Protein AF-A0A368F104-F1 (afdb_monomer)

Secondary structure (DSSP, 8-state):
--------GGGS-HHHHHH----HHHHHHHHHHHHT-PPPPPTTS-HHHHHHIIIIIT-SSGGGSPPHHHHHHHHHHHHS----------

Organism: Ancylostoma caninum (NCBI:txid29170)

Radius of gyration: 16.1 Å; Cα contacts (8 Å, |Δi|>4): 47; chains: 1; bounding box: 32×35×39 Å

Foldseek 3Di:
DPPPDPDPLVLFDPCCNPVVDDDPVRVVSSVCLLVPVDDDDPPPDDPVVVCCCSPAQSDNDPVSHDDPVVVQVVVCVVPVDNDDPPDPDD

pLDDT: mean 79.79, std 14.16, range [35.03, 93.44]

Structure (mmCIF, N/CA/C/O backbone):
data_AF-A0A368F104-F1
#
_entry.id   AF-A0A368F104-F1
#
loop_
_atom_site.group_PDB
_atom_site.id
_atom_site.type_symbol
_atom_site.label_atom_id
_atom_site.label_alt_id
_atom_site.label_comp_id
_atom_site.label_asym_id
_atom_site.label_entity_id
_atom_site.label_seq_id
_atom_site.pdbx_PDB_ins_code
_atom_site.Cartn_x
_atom_site.Cartn_y
_atom_site.Cartn_z
_atom_site.occupancy
_atom_site.B_iso_or_equiv
_atom_site.auth_seq_id
_atom_site.auth_comp_id
_atom_site.auth_asym_id
_atom_site.auth_atom_id
_atom_site.pdbx_PDB_model_num
ATOM 1 N N . MET A 1 1 ? 20.095 21.234 -11.918 1.00 38.28 1 MET A N 1
ATOM 2 C CA . MET A 1 1 ? 20.282 19.956 -11.195 1.00 38.28 1 MET A CA 1
ATOM 3 C C . MET A 1 1 ? 19.011 19.138 -11.403 1.00 38.28 1 MET A C 1
ATOM 5 O O . MET A 1 1 ? 17.953 19.609 -11.008 1.00 38.28 1 MET A O 1
ATOM 9 N N . LYS A 1 2 ? 19.042 18.022 -12.152 1.00 43.66 2 LYS A N 1
ATOM 10 C CA . LYS A 1 2 ? 17.825 17.215 -12.373 1.00 43.66 2 LYS A CA 1
ATOM 11 C C . LYS A 1 2 ? 17.388 16.678 -11.011 1.00 43.66 2 LYS A C 1
ATOM 13 O O . LYS A 1 2 ? 18.132 15.915 -10.406 1.00 43.66 2 LYS A O 1
ATOM 18 N N . SER A 1 3 ? 16.234 17.135 -10.527 1.00 42.69 3 SER A N 1
ATOM 19 C CA . SER A 1 3 ? 15.660 16.663 -9.269 1.00 42.69 3 SER A CA 1
ATOM 20 C C . SER A 1 3 ? 15.586 15.137 -9.306 1.00 42.69 3 SER A C 1
ATOM 22 O O . SER A 1 3 ? 15.143 14.568 -10.311 1.00 42.69 3 SER A O 1
ATOM 24 N N . ILE A 1 4 ? 16.081 14.476 -8.258 1.00 49.75 4 ILE A N 1
ATOM 25 C CA . ILE A 1 4 ? 15.978 13.025 -8.114 1.00 49.75 4 ILE A CA 1
ATOM 26 C C . ILE A 1 4 ? 14.483 12.724 -8.058 1.00 49.75 4 ILE A C 1
ATOM 28 O O . ILE A 1 4 ? 13.820 12.973 -7.053 1.00 49.75 4 ILE A O 1
ATOM 32 N N . LYS A 1 5 ? 13.926 12.250 -9.178 1.00 58.84 5 LYS A N 1
ATOM 33 C CA . LYS A 1 5 ? 12.527 11.832 -9.235 1.00 58.84 5 LYS A CA 1
ATOM 34 C C . LYS A 1 5 ? 12.346 10.760 -8.168 1.00 58.84 5 LYS A C 1
ATOM 36 O O . LYS A 1 5 ? 12.999 9.723 -8.227 1.00 58.84 5 LYS A O 1
ATOM 41 N N . LYS A 1 6 ? 11.490 11.042 -7.186 1.00 62.16 6 LYS A N 1
ATOM 42 C CA . LYS A 1 6 ? 11.173 10.161 -6.059 1.00 62.16 6 LYS A CA 1
ATOM 43 C C . LYS A 1 6 ? 10.794 8.776 -6.594 1.00 62.16 6 LYS A C 1
ATOM 45 O O . LYS A 1 6 ? 9.722 8.607 -7.171 1.00 62.16 6 LYS A O 1
ATOM 50 N N . LEU A 1 7 ? 11.700 7.808 -6.460 1.00 66.44 7 LEU A N 1
ATOM 51 C CA . LEU A 1 7 ? 11.495 6.456 -6.972 1.00 66.44 7 LEU A CA 1
ATOM 52 C C . LEU A 1 7 ? 10.495 5.709 -6.090 1.00 66.44 7 LEU A C 1
ATOM 54 O O . LEU A 1 7 ? 10.530 5.783 -4.861 1.00 66.44 7 LEU A O 1
ATOM 58 N N . THR A 1 8 ? 9.597 4.958 -6.719 1.00 69.38 8 THR A N 1
ATOM 59 C CA . THR A 1 8 ? 8.567 4.171 -6.038 1.00 69.38 8 THR A CA 1
ATOM 60 C C . THR A 1 8 ? 9.116 2.813 -5.605 1.00 69.38 8 THR A C 1
ATOM 62 O O . THR A 1 8 ? 8.638 1.786 -6.077 1.00 69.38 8 THR A O 1
ATOM 65 N N . ILE A 1 9 ? 10.095 2.806 -4.692 1.00 71.81 9 ILE A N 1
ATOM 66 C CA . ILE A 1 9 ? 10.867 1.620 -4.252 1.00 71.81 9 ILE A CA 1
ATOM 67 C C . ILE A 1 9 ? 9.978 0.389 -3.987 1.00 71.81 9 ILE A C 1
ATOM 69 O O . ILE A 1 9 ? 10.306 -0.720 -4.384 1.00 71.81 9 ILE A O 1
ATOM 73 N N . ARG A 1 10 ? 8.801 0.584 -3.381 1.00 66.81 10 ARG A N 1
ATOM 74 C CA . ARG A 1 10 ? 7.855 -0.495 -3.027 1.00 66.81 10 ARG A CA 1
ATOM 75 C C . ARG A 1 10 ? 7.194 -1.211 -4.213 1.00 66.81 10 ARG A C 1
ATOM 77 O O . ARG A 1 10 ? 6.568 -2.243 -4.009 1.00 66.81 10 ARG A O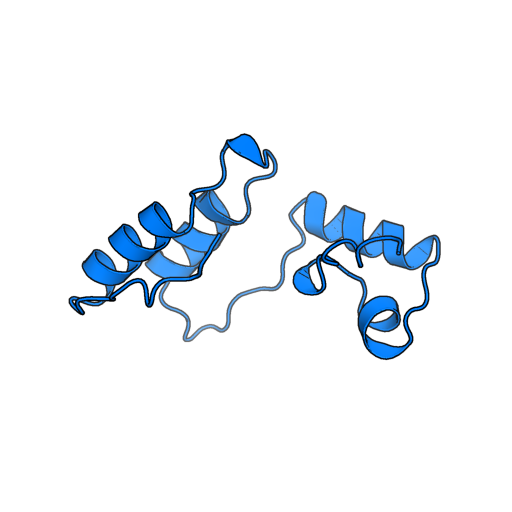 1
ATOM 84 N N . TRP A 1 11 ? 7.286 -0.647 -5.412 1.00 74.69 11 TRP A N 1
ATOM 85 C CA . TRP A 1 11 ? 6.705 -1.189 -6.646 1.00 74.69 11 TRP A CA 1
ATOM 86 C C . TRP A 1 11 ? 7.772 -1.725 -7.597 1.00 74.69 11 TRP A C 1
ATOM 88 O O . TRP A 1 11 ? 7.441 -2.200 -8.677 1.00 74.69 11 TRP A O 1
ATOM 98 N N . MET A 1 12 ? 9.041 -1.612 -7.208 1.00 82.69 12 MET A N 1
ATOM 99 C CA . MET A 1 12 ? 10.172 -2.027 -8.019 1.00 82.69 12 MET A CA 1
ATOM 100 C C . MET A 1 12 ? 10.487 -3.495 -7.759 1.00 82.69 12 MET A C 1
ATOM 102 O O . MET A 1 12 ? 10.245 -4.021 -6.671 1.00 82.69 12 MET A O 1
ATOM 106 N N . ALA A 1 13 ? 11.031 -4.143 -8.781 1.00 85.06 13 ALA A N 1
ATOM 107 C CA . ALA A 1 13 ? 11.547 -5.493 -8.670 1.00 85.06 13 ALA A CA 1
ATOM 108 C C . ALA A 1 13 ? 12.741 -5.530 -7.697 1.00 85.06 13 ALA A C 1
ATOM 110 O O . ALA A 1 13 ? 13.457 -4.527 -7.580 1.00 85.06 13 ALA A O 1
ATOM 111 N N . PRO A 1 14 ? 12.967 -6.645 -6.984 1.00 85.69 14 PRO A N 1
ATOM 112 C CA . PRO A 1 14 ? 14.033 -6.744 -5.987 1.00 85.69 14 PRO A CA 1
ATOM 113 C C . PRO A 1 14 ? 15.415 -6.420 -6.571 1.00 85.69 14 PRO A C 1
ATOM 115 O O . PRO A 1 14 ? 16.167 -5.663 -5.961 1.00 85.69 14 PRO A O 1
ATOM 118 N N . GLU A 1 15 ? 15.709 -6.863 -7.795 1.00 86.25 15 GLU A N 1
ATOM 119 C CA . GLU A 1 15 ? 16.963 -6.558 -8.490 1.00 86.25 15 GLU A CA 1
ATOM 120 C C . GLU A 1 15 ? 17.131 -5.061 -8.800 1.00 86.25 15 GLU A C 1
ATOM 122 O O . GLU A 1 15 ? 18.248 -4.541 -8.841 1.00 86.2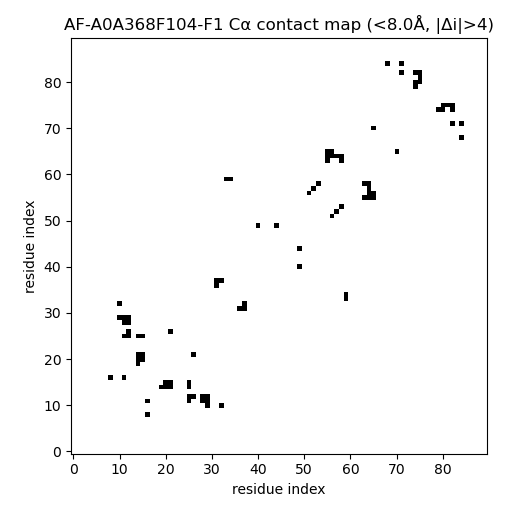5 15 GLU A O 1
ATOM 127 N N . THR A 1 16 ? 16.022 -4.344 -8.994 1.00 89.12 16 THR A N 1
ATOM 128 C CA . THR A 1 16 ? 16.030 -2.896 -9.214 1.00 89.12 16 THR A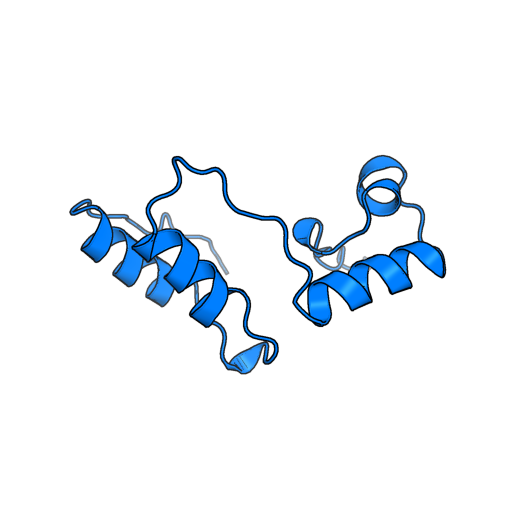 CA 1
ATOM 129 C C . THR A 1 16 ? 16.261 -2.141 -7.911 1.00 89.12 16 THR A C 1
ATOM 131 O O . THR A 1 16 ? 16.910 -1.100 -7.924 1.00 89.12 16 THR A O 1
ATOM 134 N N . VAL A 1 17 ? 15.771 -2.654 -6.783 1.00 85.56 17 VAL A N 1
ATOM 135 C CA . VAL A 1 17 ? 16.014 -2.046 -5.466 1.00 85.56 17 VAL A CA 1
ATOM 136 C C . VAL A 1 17 ? 17.4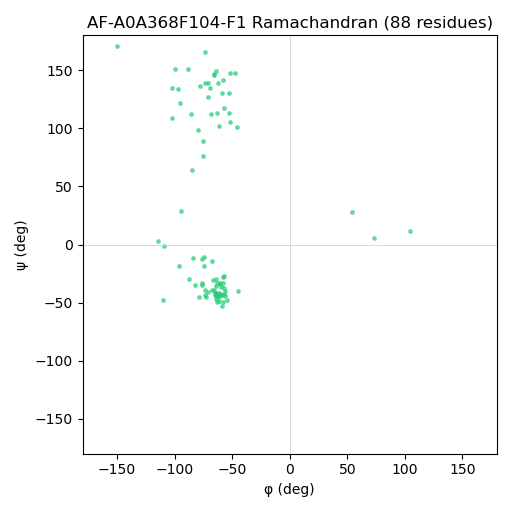48 -2.294 -5.002 1.00 85.56 17 VAL A C 1
ATOM 138 O O . VAL A 1 17 ? 18.093 -1.376 -4.504 1.00 85.56 17 VAL A O 1
ATOM 141 N N . GLU A 1 18 ? 17.950 -3.512 -5.181 1.00 85.38 18 GLU A N 1
ATOM 142 C CA . GLU A 1 18 ? 19.259 -3.936 -4.679 1.00 85.38 18 GLU A CA 1
ATOM 143 C C . GLU A 1 18 ? 20.415 -3.448 -5.559 1.00 85.38 18 GLU A C 1
ATOM 145 O O . GLU A 1 18 ? 21.414 -2.942 -5.054 1.00 85.38 18 GLU A O 1
ATOM 150 N N . MET A 1 19 ? 20.278 -3.573 -6.882 1.00 88.62 19 MET A N 1
ATOM 151 C CA . MET A 1 19 ? 21.372 -3.327 -7.830 1.00 88.62 19 MET A CA 1
ATOM 152 C C . MET A 1 19 ? 21.116 -2.128 -8.746 1.00 88.62 19 MET A C 1
ATOM 154 O O . MET A 1 19 ? 21.901 -1.879 -9.660 1.00 88.62 19 MET A O 1
ATOM 158 N N . PHE A 1 20 ? 19.999 -1.412 -8.559 1.00 85.50 20 PHE A N 1
ATOM 159 C CA . PHE A 1 20 ? 19.582 -0.311 -9.435 1.00 85.50 20 PHE A CA 1
ATOM 160 C C . PHE A 1 20 ? 19.490 -0.705 -10.922 1.00 85.50 20 PHE A C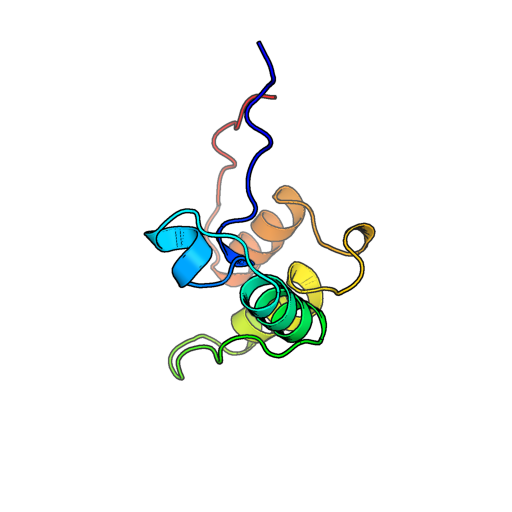 1
ATOM 162 O O . PHE A 1 20 ? 19.655 0.120 -11.823 1.00 85.50 20 PHE A O 1
ATOM 169 N N . ARG A 1 21 ? 19.220 -1.991 -11.189 1.00 87.19 21 ARG A N 1
ATOM 170 C CA . ARG A 1 21 ? 19.149 -2.558 -12.537 1.00 87.19 21 ARG A CA 1
ATOM 171 C C . ARG A 1 21 ? 17.707 -2.587 -13.032 1.00 87.19 21 ARG A C 1
ATOM 173 O O . ARG A 1 21 ? 16.843 -3.232 -12.442 1.00 87.19 21 ARG A O 1
ATOM 180 N N . PHE A 1 22 ? 17.476 -1.926 -14.161 1.00 89.12 22 PHE A N 1
ATOM 181 C CA . PHE A 1 22 ? 16.205 -1.938 -14.879 1.00 89.12 22 PHE A CA 1
ATOM 182 C C . PHE A 1 22 ? 16.315 -2.869 -16.085 1.00 89.12 22 PHE A C 1
ATOM 184 O O . PHE A 1 22 ? 17.311 -2.846 -16.810 1.00 89.12 22 PHE A O 1
ATOM 191 N N . SER A 1 23 ? 15.310 -3.712 -16.292 1.00 92.06 23 SER A N 1
ATOM 192 C CA . SER A 1 23 ? 15.246 -4.649 -17.412 1.00 92.06 23 SER A CA 1
ATOM 193 C C . SER A 1 23 ? 13.796 -4.918 -17.818 1.00 92.06 23 SER A C 1
ATOM 195 O O . SER A 1 23 ? 12.863 -4.620 -17.078 1.00 92.06 23 SER A O 1
ATOM 197 N N . GLN A 1 24 ? 13.589 -5.599 -18.947 1.00 93.44 24 GLN A N 1
ATOM 198 C CA . GLN A 1 24 ? 12.244 -6.066 -19.313 1.00 93.44 24 GLN A CA 1
ATOM 199 C C . GLN A 1 24 ? 11.616 -6.962 -18.227 1.00 93.44 24 GLN A C 1
ATOM 201 O O . GLN A 1 24 ? 10.397 -7.020 -18.098 1.00 93.44 24 GLN A O 1
ATOM 206 N N . LYS A 1 25 ? 12.424 -7.659 -17.413 1.00 90.38 25 LYS A N 1
ATOM 207 C CA . LYS A 1 25 ? 11.921 -8.503 -16.320 1.00 90.38 25 LYS A CA 1
ATOM 208 C C . LYS A 1 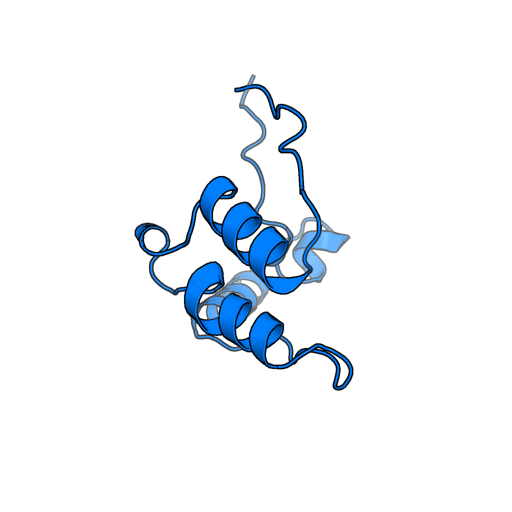25 ? 11.458 -7.682 -15.113 1.00 90.38 25 LYS A C 1
ATOM 210 O O . LYS A 1 25 ? 10.431 -8.029 -14.531 1.00 90.38 25 LYS A O 1
ATOM 215 N N . SER A 1 26 ? 12.115 -6.557 -14.813 1.00 88.81 26 SER A N 1
ATOM 216 C CA . SER A 1 26 ? 11.651 -5.647 -13.757 1.00 88.81 26 SER A CA 1
ATOM 217 C C . SER A 1 26 ? 10.320 -4.977 -14.122 1.00 88.81 26 SER A C 1
ATOM 219 O O . SER A 1 26 ? 9.485 -4.712 -13.251 1.00 88.81 26 SER A O 1
ATOM 221 N N . ASP A 1 27 ? 10.078 -4.762 -15.418 1.00 88.62 27 ASP A N 1
ATOM 222 C CA . ASP A 1 27 ? 8.799 -4.250 -15.919 1.00 88.62 27 ASP A CA 1
ATOM 223 C C . ASP A 1 27 ? 7.682 -5.296 -15.796 1.00 88.62 27 ASP A C 1
ATOM 225 O O . ASP A 1 27 ? 6.575 -4.968 -15.365 1.00 88.62 27 ASP A O 1
ATOM 229 N N . VAL A 1 28 ? 7.975 -6.570 -16.092 1.00 87.44 28 VAL A N 1
ATOM 230 C CA . VAL A 1 28 ? 7.037 -7.688 -15.873 1.00 87.44 28 VAL A CA 1
ATOM 231 C C . VAL A 1 28 ? 6.666 -7.817 -14.393 1.00 87.44 28 VAL A C 1
ATOM 233 O O . VAL A 1 28 ? 5.485 -7.977 -14.078 1.00 87.44 28 VAL A O 1
ATOM 236 N N . TYR A 1 29 ? 7.633 -7.681 -13.480 1.00 86.75 29 TYR A N 1
ATOM 237 C CA . TYR A 1 29 ? 7.363 -7.663 -12.038 1.00 86.75 29 TYR A CA 1
ATOM 238 C C . TYR A 1 29 ? 6.402 -6.524 -11.668 1.00 86.75 29 TYR A C 1
ATOM 240 O O . TYR A 1 29 ? 5.343 -6.756 -11.082 1.00 86.75 29 TYR A O 1
ATOM 248 N N . SER A 1 30 ? 6.723 -5.295 -12.086 1.00 84.44 30 SER A N 1
ATOM 249 C CA . SER A 1 30 ? 5.909 -4.104 -11.805 1.00 84.44 30 SER A CA 1
ATOM 250 C C . SER A 1 30 ? 4.493 -4.222 -12.394 1.00 84.44 30 SER A C 1
ATOM 252 O O . SER A 1 30 ? 3.514 -3.771 -11.790 1.00 84.44 30 SER A O 1
ATOM 254 N N . TYR A 1 31 ? 4.358 -4.876 -13.553 1.00 86.19 31 TYR A N 1
ATOM 255 C CA . TYR A 1 31 ? 3.071 -5.192 -14.170 1.00 86.19 31 TYR A CA 1
ATOM 256 C C . TYR A 1 31 ? 2.242 -6.173 -13.329 1.00 86.19 31 TYR A C 1
ATOM 258 O O . TYR A 1 31 ? 1.040 -5.952 -13.162 1.00 86.19 31 TYR A O 1
ATOM 266 N N . GLY A 1 32 ? 2.866 -7.207 -12.755 1.00 84.00 32 GLY A N 1
ATOM 267 C CA . GLY A 1 32 ? 2.219 -8.139 -11.825 1.00 84.00 32 GLY A CA 1
ATOM 268 C C . GLY A 1 32 ? 1.638 -7.419 -10.606 1.00 84.00 32 GLY A C 1
ATOM 269 O O . GLY A 1 32 ? 0.441 -7.547 -10.320 1.00 84.00 32 GLY A O 1
ATOM 270 N N . ILE A 1 33 ? 2.436 -6.556 -9.964 1.00 82.50 33 ILE A N 1
ATOM 271 C CA . ILE A 1 33 ? 1.962 -5.748 -8.830 1.00 82.50 33 ILE A CA 1
ATOM 272 C C . ILE A 1 33 ? 0.794 -4.843 -9.264 1.00 82.50 33 ILE A C 1
ATOM 274 O O . ILE A 1 33 ? -0.239 -4.797 -8.594 1.00 82.50 33 ILE A O 1
ATOM 278 N N . ARG A 1 34 ? 0.887 -4.187 -10.433 1.00 77.81 34 ARG A N 1
ATOM 279 C CA . ARG A 1 34 ? -0.204 -3.359 -10.991 1.00 77.81 34 ARG A CA 1
ATOM 280 C C . ARG A 1 34 ? -1.486 -4.157 -11.256 1.00 77.81 34 ARG A C 1
ATOM 282 O O . ARG A 1 34 ? -2.587 -3.615 -11.138 1.00 77.81 34 ARG A O 1
ATOM 289 N N . LYS A 1 35 ? -1.374 -5.431 -11.635 1.00 79.81 35 LYS A N 1
ATOM 290 C CA . LYS A 1 35 ? -2.526 -6.316 -11.864 1.00 79.81 35 LYS A CA 1
ATOM 291 C C . LYS A 1 35 ? -3.170 -6.816 -10.573 1.00 79.81 35 LYS A C 1
ATOM 293 O O . LYS A 1 35 ? -4.316 -7.266 -10.633 1.00 79.81 35 LYS A O 1
ATOM 298 N N . GLY A 1 36 ? -2.512 -6.637 -9.430 1.00 74.38 36 GLY A N 1
ATOM 299 C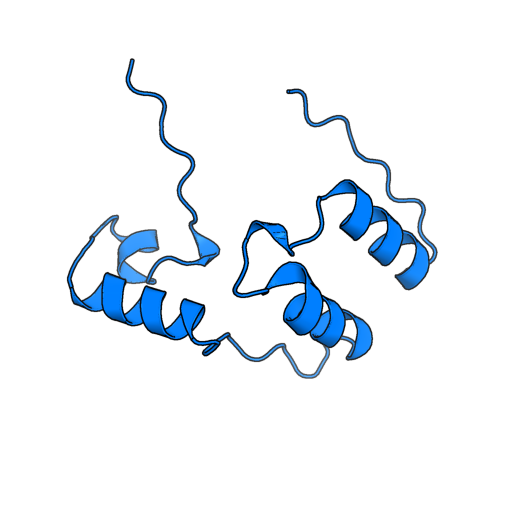 CA . GLY A 1 36 ? -3.009 -7.044 -8.117 1.00 74.38 36 GLY A CA 1
ATOM 300 C C . GLY A 1 36 ? -2.335 -8.299 -7.568 1.00 74.38 36 GLY A C 1
ATOM 301 O O . GLY A 1 36 ? -2.805 -8.834 -6.568 1.00 74.38 36 GLY A O 1
ATOM 302 N N . GLN A 1 37 ? -1.236 -8.767 -8.176 1.00 75.69 37 GLN A N 1
ATOM 303 C CA . GLN A 1 37 ? -0.358 -9.756 -7.544 1.00 75.69 37 GLN A CA 1
ATOM 304 C C . GLN A 1 37 ? 0.469 -9.052 -6.467 1.00 75.69 37 GLN A C 1
ATOM 306 O O . GLN A 1 37 ? 1.623 -8.694 -6.670 1.00 75.69 37 GLN A O 1
ATOM 311 N N . VAL A 1 38 ? -0.168 -8.776 -5.335 1.00 76.12 38 VAL A N 1
ATOM 312 C CA . VAL A 1 38 ? 0.455 -8.170 -4.157 1.00 76.12 38 VAL A CA 1
ATOM 313 C C . VAL A 1 38 ? 0.790 -9.249 -3.134 1.00 76.12 38 VAL A C 1
ATOM 315 O O . VAL A 1 38 ? 0.102 -10.267 -3.044 1.00 76.12 38 VAL A O 1
ATOM 318 N N . ASN A 1 39 ? 1.833 -9.016 -2.337 1.00 72.88 39 ASN A N 1
ATOM 319 C CA . ASN A 1 39 ? 2.216 -9.937 -1.273 1.00 72.88 39 ASN A CA 1
ATOM 320 C C . ASN A 1 39 ? 1.060 -10.158 -0.291 1.00 72.88 39 ASN A C 1
ATOM 322 O O . ASN A 1 39 ? 0.319 -9.237 0.069 1.00 72.88 39 ASN A O 1
ATOM 326 N N . THR A 1 40 ? 0.925 -11.394 0.176 1.00 80.81 40 THR A N 1
ATOM 327 C CA . THR A 1 40 ? -0.028 -11.736 1.227 1.00 80.81 40 THR A CA 1
ATOM 328 C C . THR A 1 40 ? 0.419 -11.119 2.546 1.00 80.81 40 THR A C 1
ATOM 330 O O . THR A 1 40 ? 1.586 -11.221 2.925 1.00 80.81 40 THR A O 1
ATOM 333 N N . PHE A 1 41 ? -0.512 -10.503 3.273 1.00 84.75 41 PHE A N 1
ATOM 334 C CA . PHE A 1 41 ? -0.229 -10.053 4.632 1.00 84.75 41 PHE A CA 1
ATOM 335 C C . PHE A 1 41 ? 0.025 -11.257 5.552 1.00 84.75 41 PHE A C 1
ATOM 337 O O . PHE A 1 41 ? -0.616 -12.296 5.372 1.00 84.75 41 PHE A O 1
ATOM 344 N N . PRO A 1 42 ? 0.919 -11.130 6.549 1.00 88.44 42 PRO A N 1
ATOM 345 C CA . PRO A 1 42 ? 1.079 -12.136 7.593 1.00 88.44 42 PRO A CA 1
ATOM 346 C C . PRO A 1 42 ? -0.258 -12.485 8.262 1.00 88.44 42 PRO A C 1
ATOM 348 O O . PRO A 1 42 ? -1.101 -11.612 8.454 1.00 88.44 42 PRO A O 1
ATOM 351 N N . ALA A 1 43 ? -0.430 -13.734 8.706 1.00 86.19 43 ALA A N 1
ATOM 352 C CA . ALA A 1 43 ? -1.678 -14.188 9.342 1.00 86.19 43 ALA A CA 1
ATOM 353 C C . ALA A 1 43 ? -2.063 -13.380 10.600 1.00 86.19 43 ALA A C 1
ATOM 355 O O . ALA A 1 43 ? -3.238 -13.231 10.918 1.00 86.19 43 ALA A O 1
ATOM 356 N N . LYS A 1 44 ? -1.063 -12.820 11.291 1.00 91.25 44 LYS A N 1
ATOM 357 C CA . LYS A 1 44 ? -1.229 -11.945 12.461 1.00 91.25 44 LYS A CA 1
ATOM 358 C C . LYS A 1 44 ? -1.722 -10.533 12.126 1.00 91.25 44 LYS A C 1
ATOM 360 O O . LYS A 1 44 ? -2.027 -9.767 13.035 1.00 91.25 44 LYS A O 1
ATOM 365 N N . THR A 1 45 ? -1.747 -10.147 10.851 1.00 89.00 45 THR A N 1
ATOM 366 C CA . THR A 1 45 ? -2.204 -8.817 10.450 1.00 89.00 45 THR A CA 1
ATOM 367 C C . THR A 1 45 ? -3.719 -8.721 10.632 1.00 89.00 45 THR A C 1
ATOM 369 O O . THR A 1 45 ? -4.450 -9.549 10.084 1.00 89.00 45 THR A O 1
ATOM 372 N N . PRO A 1 46 ? -4.225 -7.706 11.354 1.00 92.69 46 PRO A N 1
ATOM 373 C CA . PRO A 1 46 ? -5.658 -7.553 11.539 1.00 92.69 46 PRO A CA 1
ATOM 374 C C . PRO A 1 46 ? -6.403 -7.407 10.207 1.00 92.69 46 PRO A C 1
ATOM 376 O O . PRO A 1 46 ? -6.046 -6.568 9.377 1.00 92.69 46 PRO A O 1
ATOM 379 N N . LYS A 1 47 ? -7.470 -8.197 10.020 1.00 90.31 47 LYS A N 1
ATOM 380 C CA . LYS A 1 47 ? -8.213 -8.279 8.747 1.00 90.31 47 LYS A CA 1
ATOM 381 C C . LYS A 1 47 ? -8.698 -6.918 8.249 1.00 90.31 47 LYS A C 1
ATOM 383 O O . LYS A 1 47 ? -8.397 -6.558 7.121 1.00 90.31 47 LYS A O 1
ATOM 388 N N . LYS A 1 48 ? -9.313 -6.116 9.128 1.00 90.19 48 LYS A N 1
ATOM 389 C CA . LYS A 1 48 ? -9.807 -4.765 8.800 1.00 90.19 48 LYS A CA 1
ATOM 390 C C . LYS A 1 48 ? -8.717 -3.839 8.252 1.00 90.19 48 LYS A C 1
ATOM 392 O O . LYS A 1 48 ? -8.979 -3.036 7.364 1.00 90.19 48 LYS A O 1
ATOM 397 N N . LEU A 1 49 ? -7.496 -3.941 8.781 1.00 90.50 49 LEU A N 1
ATOM 398 C CA . LEU A 1 49 ? -6.363 -3.150 8.303 1.00 90.50 49 LEU A CA 1
ATOM 399 C C . LEU A 1 49 ? -5.883 -3.662 6.941 1.00 90.50 49 LEU A C 1
ATOM 401 O O . LEU A 1 49 ? -5.666 -2.868 6.030 1.00 90.50 49 LEU A O 1
ATOM 405 N N . ALA A 1 50 ? -5.747 -4.981 6.789 1.00 89.38 50 ALA A N 1
ATOM 406 C CA . ALA A 1 50 ? -5.345 -5.592 5.525 1.00 89.38 50 ALA A CA 1
ATOM 407 C C . ALA A 1 50 ? -6.347 -5.299 4.392 1.00 89.38 50 ALA A C 1
ATOM 409 O O . ALA A 1 50 ? -5.928 -4.998 3.277 1.00 89.38 50 ALA A O 1
ATOM 410 N N . GLU A 1 51 ? -7.647 -5.355 4.680 1.00 90.31 51 GLU A N 1
ATOM 411 C CA . GLU A 1 51 ? -8.736 -5.000 3.760 1.00 90.31 51 GLU A CA 1
ATOM 412 C C . GLU A 1 51 ? -8.662 -3.523 3.371 1.00 90.31 51 GLU A C 1
ATOM 414 O O . GLU A 1 51 ? -8.605 -3.211 2.187 1.00 90.31 51 GLU A O 1
ATOM 419 N N . TYR A 1 52 ? -8.528 -2.609 4.339 1.00 90.88 52 TYR A N 1
ATOM 420 C CA . TYR A 1 52 ? -8.390 -1.180 4.041 1.00 90.88 52 TYR A CA 1
ATOM 421 C C . TYR A 1 52 ? -7.196 -0.882 3.120 1.00 90.88 52 TYR A C 1
ATOM 423 O O . TYR A 1 52 ? -7.316 -0.109 2.166 1.00 90.88 52 TYR A O 1
ATOM 431 N N . VAL A 1 53 ? -6.044 -1.516 3.364 1.00 88.75 53 VAL A N 1
ATOM 432 C CA . VAL A 1 53 ? -4.864 -1.338 2.508 1.00 88.75 53 VAL A CA 1
ATOM 433 C C . VAL A 1 53 ? -5.130 -1.858 1.092 1.00 88.75 53 VAL A C 1
ATOM 435 O O . VAL A 1 53 ? -4.837 -1.147 0.130 1.00 88.75 53 VAL A O 1
ATOM 438 N N . LYS A 1 54 ? -5.707 -3.056 0.948 1.00 85.94 54 LYS A N 1
ATOM 439 C CA . LYS A 1 54 ? -5.996 -3.652 -0.367 1.00 85.94 54 LYS A CA 1
ATOM 440 C C . LYS A 1 54 ? -7.038 -2.859 -1.154 1.00 85.94 54 LYS A C 1
ATOM 442 O O . LYS A 1 54 ? -6.828 -2.614 -2.337 1.00 85.94 54 LYS A O 1
ATOM 447 N N . ASP A 1 55 ? -8.107 -2.431 -0.491 1.00 87.31 55 ASP A N 1
ATOM 448 C CA . ASP A 1 55 ? -9.284 -1.864 -1.152 1.00 87.31 55 ASP A CA 1
ATOM 449 C C . ASP A 1 55 ? -9.173 -0.356 -1.380 1.00 87.31 55 ASP A C 1
ATOM 451 O O . ASP A 1 55 ? -9.774 0.170 -2.313 1.00 87.31 55 ASP A O 1
ATOM 455 N N . LYS A 1 56 ? -8.443 0.366 -0.518 1.00 88.44 56 LYS A N 1
ATOM 456 C CA . LYS A 1 56 ? -8.316 1.831 -0.603 1.00 88.44 56 LYS A CA 1
ATOM 457 C C . LYS A 1 56 ? -6.924 2.274 -1.027 1.00 88.44 56 LYS A C 1
ATOM 459 O O . LYS A 1 56 ? -6.789 3.120 -1.905 1.00 88.44 56 LYS A O 1
ATOM 464 N N . MET A 1 57 ? -5.872 1.737 -0.410 1.00 86.38 57 MET A N 1
ATOM 465 C CA . MET A 1 57 ? -4.507 2.229 -0.651 1.00 86.38 57 MET A CA 1
ATOM 466 C C . MET A 1 57 ? -3.874 1.635 -1.914 1.00 86.38 57 MET A C 1
ATOM 468 O O . MET A 1 57 ? -3.117 2.320 -2.603 1.00 86.38 57 MET A O 1
ATOM 472 N N . TRP A 1 58 ? -4.178 0.377 -2.232 1.00 84.06 58 TRP A N 1
ATOM 473 C CA . TRP A 1 58 ? -3.675 -0.330 -3.414 1.00 84.06 58 TRP A CA 1
ATOM 474 C C . TRP A 1 58 ? -4.630 -0.262 -4.612 1.00 84.06 58 TRP A C 1
ATOM 476 O O . TRP A 1 58 ? -4.612 -1.137 -5.476 1.00 84.06 58 TRP A O 1
ATOM 486 N N . ASP A 1 59 ? -5.421 0.810 -4.706 1.00 83.38 59 ASP A N 1
ATOM 487 C CA . ASP A 1 59 ? -6.295 1.035 -5.854 1.00 83.38 59 ASP A CA 1
ATOM 488 C C . ASP A 1 59 ? -5.479 1.181 -7.159 1.00 83.38 59 ASP A C 1
ATOM 490 O O . ASP A 1 59 ? -4.411 1.822 -7.211 1.00 83.38 59 ASP A O 1
ATOM 494 N N . ARG A 1 60 ? -5.992 0.567 -8.233 1.00 78.44 60 ARG A N 1
ATOM 495 C CA . ARG A 1 60 ? -5.427 0.645 -9.589 1.00 78.44 60 ARG A CA 1
ATOM 496 C C . ARG A 1 60 ? -5.456 2.072 -10.128 1.00 78.44 60 ARG A C 1
ATOM 498 O O . ARG A 1 60 ? -4.553 2.434 -10.883 1.00 78.44 60 ARG A O 1
ATOM 505 N N . ASN A 1 61 ? -6.464 2.855 -9.754 1.00 79.50 61 ASN A N 1
ATOM 506 C CA . ASN A 1 61 ? -6.586 4.267 -10.072 1.00 79.50 61 ASN A CA 1
ATOM 507 C C . ASN A 1 61 ? -5.825 5.105 -9.024 1.00 79.50 61 ASN A C 1
ATOM 509 O O . ASN A 1 61 ? -6.258 5.181 -7.873 1.00 79.50 61 ASN A O 1
ATOM 513 N N . PRO A 1 62 ? -4.717 5.781 -9.391 1.00 79.88 62 PRO A N 1
ATOM 514 C CA . PRO A 1 62 ? -3.962 6.613 -8.457 1.00 79.88 62 PRO A CA 1
ATOM 515 C C . PRO A 1 62 ? -4.794 7.729 -7.822 1.00 79.88 62 PRO A C 1
ATOM 517 O O . PRO A 1 62 ? -4.574 8.048 -6.658 1.00 79.88 62 PRO A O 1
ATOM 520 N N . SER A 1 63 ? -5.759 8.286 -8.558 1.00 82.44 63 SER A N 1
ATOM 521 C CA . SER A 1 63 ? -6.622 9.373 -8.084 1.00 82.44 63 SER A CA 1
ATOM 522 C C . SER A 1 63 ? -7.690 8.912 -7.091 1.00 82.44 63 SER A C 1
ATOM 524 O O . SER A 1 63 ? -8.238 9.739 -6.373 1.00 82.44 63 SER A O 1
ATOM 526 N N . ALA A 1 64 ? -7.988 7.610 -7.038 1.00 85.06 64 ALA A N 1
ATOM 527 C CA . ALA A 1 64 ? -8.918 7.035 -6.065 1.00 85.06 64 ALA A CA 1
ATOM 528 C C . ALA A 1 64 ? -8.249 6.726 -4.714 1.00 85.06 64 ALA A C 1
ATOM 530 O O . ALA A 1 64 ? -8.935 6.445 -3.729 1.00 85.06 64 ALA A O 1
ATOM 531 N N . ARG A 1 65 ? -6.910 6.773 -4.652 1.00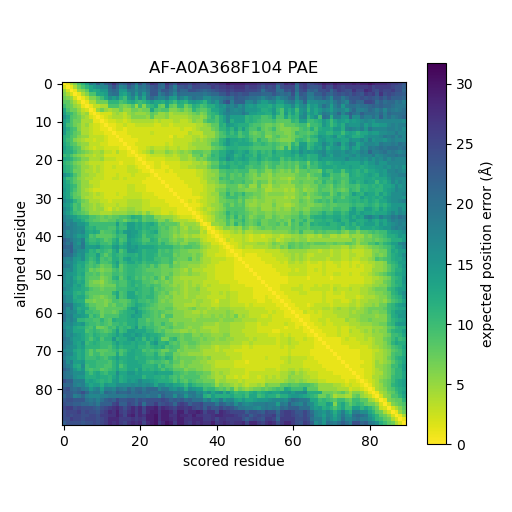 88.44 65 ARG A N 1
ATOM 532 C CA . ARG A 1 65 ? -6.160 6.471 -3.431 1.00 88.44 65 ARG A CA 1
ATOM 533 C C . ARG A 1 65 ? -6.355 7.584 -2.398 1.00 88.44 65 ARG A C 1
ATOM 535 O O . ARG A 1 65 ? -6.305 8.762 -2.755 1.00 88.44 65 ARG A O 1
ATOM 542 N N . PRO A 1 66 ? -6.516 7.240 -1.110 1.00 88.50 66 PRO A N 1
ATOM 543 C CA . PRO A 1 66 ? -6.615 8.233 -0.055 1.00 88.50 66 PRO A CA 1
ATOM 544 C C . PRO A 1 66 ? -5.300 9.005 0.092 1.00 88.50 66 PRO A C 1
ATOM 546 O O . PRO A 1 66 ? -4.208 8.455 -0.067 1.00 88.50 66 PRO A O 1
ATOM 549 N N . ASN A 1 67 ? -5.410 10.282 0.456 1.00 89.19 67 ASN A N 1
ATOM 550 C CA . ASN A 1 67 ? -4.265 11.061 0.917 1.00 89.19 67 ASN A CA 1
ATOM 551 C C . ASN A 1 67 ? -3.850 10.634 2.338 1.00 89.19 67 ASN A C 1
ATOM 553 O O . ASN A 1 67 ? -4.599 9.958 3.050 1.00 89.19 67 ASN A O 1
ATOM 557 N N . MET A 1 68 ? -2.657 11.052 2.769 1.00 85.31 68 MET A N 1
ATOM 558 C CA . MET A 1 68 ? -2.138 10.684 4.091 1.00 85.31 68 MET A CA 1
ATOM 559 C C . MET A 1 68 ? -3.046 11.146 5.233 1.00 85.31 68 MET A C 1
ATOM 561 O O . MET A 1 68 ? -3.238 10.390 6.178 1.00 85.31 68 MET A O 1
ATOM 565 N N . SER A 1 69 ? -3.679 12.315 5.120 1.00 87.19 69 SER A N 1
ATOM 566 C CA . SER A 1 69 ? -4.631 12.808 6.123 1.00 87.19 69 SER A CA 1
ATOM 567 C C . SER A 1 69 ? -5.805 11.842 6.321 1.00 87.19 69 SER A C 1
ATOM 569 O O . SER A 1 69 ? -6.160 11.509 7.447 1.00 87.19 69 SER A O 1
ATOM 571 N N . THR A 1 70 ? -6.363 11.312 5.230 1.00 87.19 70 THR A N 1
ATOM 572 C CA . THR A 1 70 ? -7.473 10.346 5.262 1.00 87.19 70 THR A CA 1
ATOM 573 C C . THR A 1 70 ? -7.038 9.008 5.862 1.00 87.19 70 THR A C 1
ATOM 575 O O . THR A 1 70 ? -7.782 8.397 6.631 1.00 87.19 70 THR A O 1
ATOM 578 N N . VAL A 1 71 ? -5.819 8.559 5.545 1.00 90.00 71 VAL A N 1
ATOM 579 C CA . VAL A 1 71 ? -5.240 7.338 6.128 1.00 90.00 71 VAL A CA 1
ATOM 580 C C . VAL A 1 71 ? -5.043 7.500 7.637 1.00 90.00 71 VAL A C 1
ATOM 582 O O . VAL A 1 71 ? -5.361 6.585 8.395 1.00 90.00 71 VAL A O 1
ATOM 585 N N . ILE A 1 72 ? -4.574 8.665 8.086 1.00 88.06 72 ILE A N 1
ATOM 586 C CA . ILE A 1 72 ? -4.368 8.969 9.508 1.00 88.06 72 ILE A CA 1
ATOM 587 C C . ILE A 1 72 ? -5.699 8.971 10.260 1.00 88.06 72 ILE A C 1
ATOM 589 O O . ILE A 1 72 ? -5.803 8.313 11.291 1.00 88.06 72 ILE A O 1
ATOM 593 N N . VAL A 1 73 ? -6.748 9.587 9.704 1.00 89.50 73 VAL A N 1
ATOM 594 C CA . VAL A 1 73 ? -8.103 9.537 10.285 1.00 89.50 73 VAL A CA 1
ATOM 595 C C . VAL A 1 73 ? -8.584 8.093 10.462 1.00 89.50 73 VAL A C 1
ATOM 597 O O . VAL A 1 73 ? -9.106 7.736 11.522 1.00 89.50 73 VAL A O 1
ATOM 600 N N . PHE A 1 74 ? -8.382 7.237 9.454 1.00 90.19 74 PHE A N 1
ATOM 601 C CA . PHE A 1 74 ? -8.712 5.815 9.562 1.00 90.19 74 PHE A CA 1
ATOM 602 C C . PHE A 1 74 ? -7.914 5.124 10.675 1.00 90.19 74 PHE A C 1
ATOM 604 O O . PHE A 1 74 ? -8.505 4.429 11.501 1.00 90.19 74 PHE A O 1
ATOM 611 N N . LEU A 1 75 ? -6.594 5.319 10.724 1.00 89.06 75 LEU A N 1
ATOM 612 C CA . LEU A 1 75 ? -5.725 4.676 11.712 1.00 89.06 75 LEU A CA 1
ATOM 613 C C . LEU A 1 75 ? -6.019 5.148 13.139 1.00 89.06 75 LEU A C 1
ATOM 615 O O . LEU A 1 75 ? -6.058 4.319 14.049 1.00 89.06 75 LEU A O 1
ATOM 619 N N . THR A 1 76 ? -6.299 6.434 13.340 1.00 89.31 76 THR A N 1
ATOM 620 C CA . THR A 1 76 ? -6.711 6.980 14.639 1.00 89.31 76 THR A CA 1
ATOM 621 C C . THR A 1 76 ? -8.022 6.362 15.099 1.00 89.31 76 THR A C 1
ATOM 623 O O . THR A 1 76 ? -8.107 5.870 16.222 1.00 89.31 76 THR A O 1
ATOM 626 N N . LYS A 1 77 ? -9.018 6.259 14.210 1.00 89.62 77 LYS A N 1
ATOM 627 C CA . LYS A 1 77 ? -10.277 5.572 14.528 1.00 89.62 77 LYS A CA 1
ATOM 628 C C . LYS A 1 77 ? -10.083 4.075 14.792 1.00 89.62 77 LYS A C 1
ATOM 630 O O . LYS A 1 77 ? -10.782 3.504 15.622 1.00 89.62 77 LYS A O 1
ATOM 635 N N . TYR A 1 78 ? -9.168 3.433 14.070 1.00 90.25 78 TYR A N 1
ATOM 636 C CA . TYR A 1 78 ? -8.917 1.999 14.180 1.00 90.25 78 TYR A CA 1
ATOM 637 C C . TYR A 1 78 ? -8.168 1.623 15.467 1.00 90.25 78 TYR A C 1
ATOM 639 O O . TYR A 1 78 ? -8.464 0.595 16.070 1.00 90.25 78 TYR A O 1
ATOM 647 N N . THR A 1 79 ? -7.201 2.445 15.875 1.00 88.56 79 THR A N 1
ATOM 648 C CA . THR A 1 79 ? -6.321 2.186 17.028 1.00 88.56 79 THR A CA 1
ATOM 649 C C . THR A 1 79 ? -6.780 2.854 18.321 1.00 88.56 79 THR A C 1
ATOM 651 O O . THR A 1 79 ? -6.332 2.456 19.391 1.00 88.56 79 THR A O 1
ATOM 654 N N . GLY A 1 80 ? -7.642 3.871 18.237 1.00 86.56 80 GLY A N 1
ATOM 655 C CA . GLY A 1 80 ? -8.013 4.715 19.375 1.00 86.56 80 GLY A CA 1
ATOM 656 C C . GLY A 1 80 ? -6.911 5.688 19.810 1.00 86.56 80 GLY A C 1
ATOM 657 O O . GLY A 1 80 ? -7.071 6.365 20.820 1.00 86.56 80 GLY A O 1
ATOM 658 N N . MET A 1 81 ? -5.801 5.769 19.067 1.00 83.12 81 MET A N 1
ATOM 659 C CA . MET A 1 81 ? -4.689 6.675 19.351 1.00 83.12 81 MET A CA 1
ATOM 660 C C . MET A 1 81 ? -4.805 7.953 18.520 1.00 83.12 81 MET A C 1
ATOM 662 O O . MET A 1 81 ? -5.000 7.898 17.301 1.00 83.12 81 MET A O 1
ATOM 666 N N . THR A 1 82 ? -4.613 9.108 19.153 1.00 78.12 82 THR A N 1
ATOM 667 C CA . THR A 1 82 ? -4.417 10.371 18.432 1.00 78.12 82 THR A CA 1
ATOM 668 C C . THR A 1 82 ? -3.074 10.308 17.712 1.00 78.12 82 THR A C 1
ATOM 670 O O . THR A 1 82 ? -2.026 10.241 18.351 1.00 78.12 82 THR A O 1
ATOM 673 N N . LEU A 1 83 ? -3.102 10.274 16.380 1.00 73.56 83 LEU A N 1
ATOM 674 C CA . LEU A 1 83 ? -1.902 10.275 15.552 1.00 73.56 83 LEU A CA 1
ATOM 675 C C . LEU A 1 83 ? -1.726 11.688 15.004 1.00 73.56 83 LEU A C 1
ATOM 677 O O . LEU A 1 83 ? -2.504 12.124 14.156 1.00 73.56 83 LEU A O 1
ATOM 681 N N . GLU A 1 84 ? -0.728 12.413 15.498 1.00 70.12 84 GLU A N 1
ATOM 682 C CA . GLU A 1 84 ? -0.412 13.730 14.955 1.00 70.12 84 GLU A CA 1
ATOM 683 C C . GLU A 1 84 ? 0.370 13.602 13.650 1.00 70.12 84 GLU A C 1
ATOM 685 O O . GLU A 1 84 ? 1.303 12.803 13.519 1.00 70.12 84 GLU A O 1
ATOM 690 N N . VAL A 1 85 ? -0.009 14.420 12.667 1.00 61.84 85 VAL A N 1
ATOM 691 C CA . VAL A 1 85 ? 0.790 14.611 11.461 1.00 61.84 85 VAL A CA 1
ATOM 692 C C . VAL A 1 85 ? 1.952 15.505 11.872 1.00 61.84 85 VAL A C 1
ATOM 694 O O . VAL A 1 85 ? 1.833 16.725 11.822 1.00 61.84 85 VAL A O 1
ATOM 697 N N . ALA A 1 86 ? 3.062 14.923 12.333 1.00 52.06 86 ALA A N 1
ATOM 698 C CA . ALA A 1 86 ? 4.299 15.685 12.461 1.00 52.06 86 ALA A CA 1
ATOM 699 C C . ALA A 1 86 ? 4.551 16.332 11.093 1.00 52.06 86 ALA A C 1
ATOM 701 O O . ALA A 1 86 ? 4.692 15.619 10.099 1.00 52.06 86 ALA A O 1
ATOM 702 N N . ALA A 1 87 ? 4.457 17.663 11.053 1.00 44.50 87 ALA A N 1
ATOM 703 C CA . ALA A 1 87 ? 4.402 18.475 9.850 1.00 44.50 87 ALA A CA 1
ATOM 704 C C . ALA A 1 87 ? 5.468 18.033 8.839 1.00 44.50 87 ALA A C 1
ATOM 706 O O . ALA A 1 87 ? 6.650 18.343 8.974 1.00 44.50 87 ALA A O 1
ATOM 707 N N . LEU A 1 88 ? 5.048 17.280 7.824 1.00 43.16 88 LEU A N 1
ATOM 708 C CA . LEU A 1 88 ? 5.860 17.068 6.642 1.00 43.16 88 LEU A CA 1
ATOM 709 C C . LEU A 1 88 ? 5.670 18.328 5.813 1.00 43.16 88 LEU A C 1
ATOM 711 O O . LEU A 1 88 ? 4.632 18.499 5.176 1.00 43.16 88 LEU A O 1
ATOM 715 N N . GLY A 1 89 ? 6.648 19.225 5.947 1.00 42.75 89 GLY A N 1
ATOM 716 C CA . GLY A 1 89 ? 6.781 20.420 5.132 1.00 42.75 89 GLY A CA 1
ATOM 717 C C . GLY A 1 89 ? 6.619 20.101 3.648 1.00 42.75 89 GLY A C 1
ATOM 718 O O . GLY A 1 89 ? 6.937 18.995 3.198 1.00 42.75 89 GLY A O 1
ATOM 719 N N . GLU A 1 90 ? 6.057 21.090 2.960 1.00 35.03 90 GLU A N 1
ATOM 720 C CA . GLU A 1 90 ? 5.798 21.142 1.519 1.00 35.03 90 GLU A CA 1
ATOM 721 C C . GLU A 1 90 ? 6.979 20.665 0.657 1.00 35.03 90 GLU A C 1
ATOM 723 O O . GLU A 1 90 ? 8.150 20.951 1.005 1.00 35.03 90 GLU A O 1
#

InterPro domains:
  IPR001245 Serine-threonine/tyrosine-protein kinase, catalytic domain [PF07714] (3-33)
  IPR011009 Protein kinase-like domain superfamily [SSF56112] (6-78)

Nearest PDB structures (foldseek):
  6aah-assembly1_B  TM=5.332E-01  e=2.251E-01  Homo sapiens
  4gj3-assembly1_A  TM=5.172E-01  e=1.868E-01  Homo sapiens
  6x8g-assembly1_A  TM=5.457E-01  e=2.711E-01  Homo sapiens
  7lvh-assembly1_A  TM=5.500E-01  e=9.385E-01  Mus musculus
  6bql-assembly1_A  TM=6.419E-01  e=2.381E+00  Homo sapiens

Mean predicted 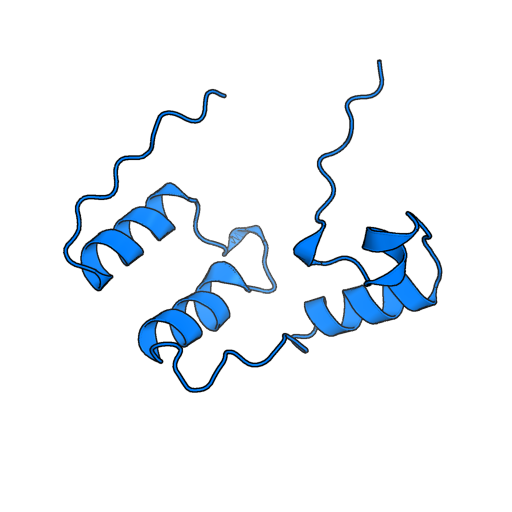aligned error: 9.53 Å

Sequence (90 aa):
MKSIKKLTIRWMAPETVEMFRFSQKSDVYSYGIRKGQVNTFPAKTPKKLAEYVKDKMWDRNPSARPNMSTVIVFLTKYTGMTLEVAALGE

Solvent-accessible surface area (backbone atoms only — not comparable to full-atom values): 5785 Å² total; per-residue (Å²): 129,85,73,82,74,85,73,66,64,92,58,50,28,68,59,33,68,75,69,70,47,82,49,78,64,38,50,53,46,32,48,41,44,67,74,63,63,61,85,80,77,61,89,86,54,56,64,74,58,55,47,48,43,54,69,38,64,60,38,84,49,73,86,72,31,70,55,70,70,57,52,45,54,52,50,24,72,73,69,75,45,90,73,78,79,75,81,78,74,133